Protein AF-A0A497BXF5-F1 (afdb_monomer)

Sequence (84 aa):
MDKIKLEIIGMSYSQSQSGAYALILGEHGGVRRLPIIIGGFEAQAIAVELEKMKPSRPLTHDLFKNFAEHYNVFIKEVIIDKFL

Secondary structure (DSSP, 8-state):
-PPPPEEEEEEEE-SSSTTEEEEEEEETTSS-EEEEEEEHHHHHHHHHHHTT---SS--HHHHHHHHHHHTT------------

pLDDT: mean 91.95, std 7.0, range [61.22, 98.12]

Structure (mmCIF, N/CA/C/O backbone):
data_AF-A0A497BXF5-F1
#
_entry.id   AF-A0A497BXF5-F1
#
loop_
_atom_site.group_PDB
_atom_site.id
_atom_site.type_symbol
_atom_site.label_atom_id
_atom_site.label_alt_id
_atom_site.label_comp_id
_atom_site.label_asym_id
_atom_site.label_entity_id
_atom_site.label_seq_id
_atom_site.pdbx_PDB_ins_code
_atom_site.Cartn_x
_atom_site.Cartn_y
_atom_site.Cartn_z
_atom_site.occupancy
_atom_site.B_iso_or_equiv
_atom_site.auth_seq_id
_atom_site.auth_comp_id
_atom_site.auth_asym_id
_atom_site.auth_atom_id
_atom_site.pdbx_PDB_model_num
ATOM 1 N N . MET A 1 1 ? -19.118 -9.976 7.952 1.00 67.56 1 MET A N 1
ATOM 2 C CA . MET A 1 1 ? -18.471 -8.766 8.497 1.00 67.56 1 MET A CA 1
ATOM 3 C C . MET A 1 1 ? -18.544 -7.707 7.427 1.00 67.56 1 MET A C 1
ATOM 5 O O . MET A 1 1 ? -18.088 -7.974 6.319 1.00 67.56 1 MET A O 1
ATOM 9 N N . ASP A 1 2 ? -19.138 -6.564 7.742 1.00 86.12 2 ASP A N 1
ATOM 10 C CA . ASP A 1 2 ? -19.211 -5.446 6.806 1.00 86.12 2 ASP A CA 1
ATOM 11 C C . ASP A 1 2 ? -17.851 -4.752 6.744 1.00 86.12 2 ASP A C 1
ATOM 13 O O . ASP A 1 2 ? -17.281 -4.378 7.771 1.00 86.12 2 ASP A O 1
ATOM 17 N N . LYS A 1 3 ? -17.297 -4.647 5.534 1.00 92.62 3 LYS A N 1
ATOM 18 C CA . LYS A 1 3 ? -16.015 -3.982 5.286 1.00 92.62 3 LYS A CA 1
ATOM 19 C C . LYS A 1 3 ? -16.274 -2.506 5.015 1.00 92.62 3 LYS A C 1
ATOM 21 O O . LYS A 1 3 ? -17.205 -2.163 4.291 1.00 92.62 3 LYS A O 1
ATOM 26 N N . ILE A 1 4 ? -15.420 -1.646 5.558 1.00 93.94 4 ILE A N 1
ATOM 27 C CA . ILE A 1 4 ? -15.459 -0.207 5.294 1.00 93.94 4 ILE A CA 1
ATOM 28 C C . ILE A 1 4 ? -14.472 0.085 4.167 1.00 93.94 4 ILE A C 1
ATOM 30 O O . ILE A 1 4 ? -13.285 -0.220 4.291 1.00 93.94 4 ILE A O 1
ATOM 34 N N . LYS A 1 5 ? -14.953 0.664 3.061 1.00 96.06 5 LYS A N 1
ATOM 35 C CA . LYS A 1 5 ? -14.079 1.076 1.959 1.00 96.06 5 LYS A CA 1
ATOM 36 C C . LYS A 1 5 ? -13.260 2.291 2.391 1.00 96.06 5 LYS A C 1
ATOM 38 O O . LYS A 1 5 ? -13.821 3.286 2.850 1.00 96.06 5 LYS A O 1
ATOM 43 N N . LEU A 1 6 ? -11.947 2.202 2.206 1.00 96.69 6 LEU A N 1
ATOM 44 C CA . LEU A 1 6 ? -11.007 3.279 2.487 1.00 96.69 6 LEU A CA 1
ATOM 45 C C . LEU A 1 6 ? -10.385 3.808 1.193 1.00 96.69 6 LEU A C 1
ATOM 47 O O . LEU A 1 6 ? -10.150 3.049 0.253 1.00 96.69 6 LEU A O 1
ATOM 51 N N . GLU A 1 7 ? -10.100 5.104 1.163 1.00 95.44 7 GLU A N 1
ATOM 52 C CA . GLU A 1 7 ? -9.428 5.793 0.059 1.00 95.44 7 GLU A CA 1
ATOM 53 C C . GLU A 1 7 ? -8.263 6.624 0.600 1.00 95.44 7 GLU A C 1
ATOM 55 O O . GLU A 1 7 ? -8.306 7.116 1.729 1.00 95.44 7 GLU A O 1
ATOM 60 N N . ILE A 1 8 ? -7.199 6.775 -0.187 1.00 95.12 8 ILE A N 1
ATOM 61 C CA . ILE A 1 8 ? -6.063 7.607 0.214 1.00 95.12 8 ILE A CA 1
ATOM 62 C C . ILE A 1 8 ? -6.495 9.074 0.138 1.00 95.12 8 ILE A C 1
ATOM 64 O O . ILE A 1 8 ? -6.799 9.574 -0.941 1.00 95.12 8 ILE A O 1
ATOM 68 N N . ILE A 1 9 ? -6.502 9.763 1.282 1.00 94.81 9 ILE A N 1
ATOM 69 C CA . ILE A 1 9 ? -6.741 11.213 1.342 1.00 94.81 9 ILE A CA 1
ATOM 70 C C . ILE A 1 9 ? -5.444 11.968 1.041 1.00 94.81 9 ILE A C 1
ATOM 72 O O . ILE A 1 9 ? -5.462 13.011 0.394 1.00 94.81 9 ILE A O 1
ATOM 76 N N . GLY A 1 10 ? -4.317 11.463 1.538 1.00 92.94 10 GLY A N 1
ATOM 77 C CA . GLY A 1 10 ? -3.018 12.095 1.359 1.00 92.94 10 GLY A CA 1
ATOM 78 C C . GLY A 1 10 ? -1.966 11.534 2.303 1.00 92.94 10 GLY A C 1
ATOM 79 O O . GLY A 1 10 ? -2.203 10.562 3.023 1.00 92.94 10 GLY A O 1
ATOM 80 N N . MET A 1 11 ? -0.798 12.168 2.304 1.00 93.19 11 MET A N 1
ATOM 81 C CA . MET A 1 11 ? 0.347 11.763 3.109 1.00 93.19 11 MET A CA 1
ATOM 82 C C . MET A 1 11 ? 1.110 12.990 3.616 1.00 93.19 11 MET A C 1
ATOM 84 O O . MET A 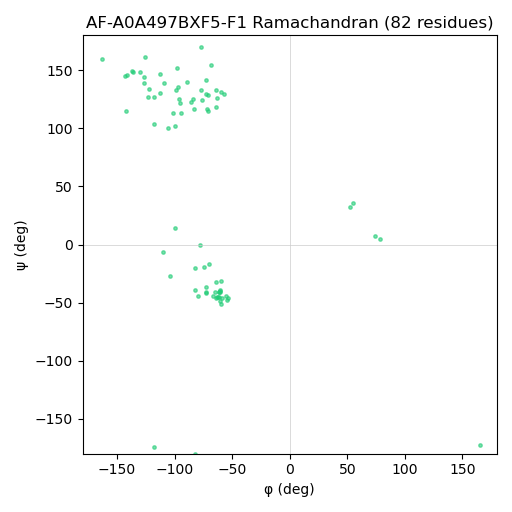1 11 ? 1.215 13.993 2.912 1.00 93.19 11 MET A O 1
ATOM 88 N N . SER A 1 12 ? 1.659 12.911 4.827 1.00 91.00 12 SER A N 1
ATOM 89 C CA . SER A 1 12 ? 2.470 13.977 5.431 1.00 91.00 12 SER A CA 1
ATOM 90 C C . SER A 1 12 ? 3.708 13.422 6.126 1.00 91.00 12 SER A C 1
ATOM 92 O O . SER A 1 12 ? 3.667 12.324 6.678 1.00 91.00 12 SER A O 1
ATOM 94 N N . TYR A 1 13 ? 4.796 14.192 6.153 1.00 87.94 13 TYR A N 1
ATOM 95 C CA . TYR A 1 13 ? 6.002 13.822 6.896 1.00 87.94 13 TYR A CA 1
ATOM 96 C C . TYR A 1 13 ? 5.718 13.752 8.403 1.00 87.94 13 TYR A C 1
ATOM 98 O O . TYR A 1 13 ? 5.100 14.660 8.965 1.00 87.94 13 TYR A O 1
ATOM 106 N N . SER A 1 14 ? 6.169 12.686 9.063 1.00 81.56 14 SER A N 1
ATOM 107 C CA . SER A 1 14 ? 6.021 12.531 10.508 1.00 81.56 14 SER A CA 1
ATOM 108 C C . SER A 1 14 ? 7.142 13.271 11.230 1.00 81.56 14 SER A C 1
ATOM 110 O O . SER A 1 14 ? 8.314 12.927 11.111 1.00 81.56 14 SER A O 1
ATOM 112 N N . GLN A 1 15 ? 6.794 14.290 12.015 1.00 72.56 15 GLN A N 1
ATOM 113 C CA . GLN A 1 15 ? 7.783 15.036 12.802 1.00 72.56 15 GLN A CA 1
ATOM 114 C C . GLN A 1 15 ? 8.282 14.254 14.029 1.00 72.56 15 GLN A C 1
ATOM 116 O O . GLN A 1 15 ? 9.341 14.569 14.562 1.00 72.56 15 GLN A O 1
ATOM 121 N N . SER A 1 16 ? 7.537 13.239 14.482 1.00 72.56 16 SER A N 1
ATOM 122 C CA . SER A 1 16 ? 7.865 12.463 15.685 1.00 72.56 16 SER A CA 1
ATOM 123 C C . SER A 1 16 ? 8.894 11.357 15.446 1.00 72.56 16 SER A C 1
ATOM 125 O O . SER A 1 16 ? 9.528 10.907 16.397 1.00 72.56 16 SER A O 1
ATOM 127 N N . GLN A 1 17 ? 9.081 10.920 14.198 1.00 74.50 17 GLN A N 1
ATOM 128 C CA . GLN A 1 17 ? 10.001 9.843 13.847 1.00 74.50 17 GLN A CA 1
ATOM 129 C C . GLN A 1 17 ? 10.692 10.163 12.521 1.00 74.50 17 GLN A C 1
ATOM 131 O O . GLN A 1 17 ? 10.054 10.243 11.473 1.00 74.50 17 GLN A O 1
ATOM 136 N N . SER A 1 18 ? 12.012 10.354 12.577 1.00 78.06 18 SER A N 1
ATOM 137 C CA . SER A 1 18 ? 12.819 10.689 11.400 1.00 78.06 18 SER A CA 1
ATOM 138 C C . SER A 1 18 ? 12.658 9.633 10.304 1.00 78.06 18 SER A C 1
ATOM 140 O O . SER A 1 18 ? 12.796 8.439 10.567 1.00 78.06 18 SER A O 1
ATOM 142 N N . GLY A 1 19 ? 12.362 10.074 9.080 1.00 81.38 19 GLY A N 1
ATOM 143 C CA . GLY A 1 19 ? 12.177 9.201 7.921 1.00 81.38 19 GLY A CA 1
ATOM 144 C C . GLY A 1 19 ? 10.825 8.484 7.850 1.00 81.38 19 GLY A C 1
ATOM 145 O O . GLY A 1 19 ? 10.633 7.682 6.936 1.00 81.38 19 GLY A O 1
ATOM 146 N N . ALA A 1 20 ? 9.895 8.763 8.769 1.00 91.94 20 ALA A N 1
ATOM 147 C CA . ALA A 1 20 ? 8.546 8.210 8.739 1.00 91.94 20 ALA A CA 1
ATOM 148 C C . ALA A 1 20 ? 7.538 9.190 8.119 1.00 91.94 20 ALA A C 1
ATOM 150 O O . ALA A 1 20 ? 7.670 10.411 8.212 1.00 91.94 20 ALA A O 1
ATOM 151 N N . TYR A 1 21 ? 6.488 8.643 7.517 1.00 94.56 21 TYR A N 1
ATOM 152 C CA . TYR A 1 21 ? 5.379 9.379 6.921 1.00 94.56 21 TYR A CA 1
ATOM 153 C C . TYR A 1 21 ? 4.059 8.870 7.490 1.00 94.56 21 TYR A C 1
ATOM 155 O O . TYR A 1 21 ? 3.897 7.678 7.733 1.00 94.56 21 TYR A O 1
ATOM 163 N N . ALA A 1 22 ? 3.101 9.769 7.684 1.00 94.50 22 ALA A N 1
ATOM 164 C CA . ALA A 1 22 ? 1.726 9.417 7.999 1.00 94.50 22 ALA A CA 1
ATOM 165 C C . ALA A 1 22 ? 0.909 9.366 6.703 1.00 94.50 22 ALA A C 1
ATOM 167 O O . ALA A 1 22 ? 0.694 10.398 6.066 1.00 94.50 22 ALA A O 1
ATOM 168 N N . LEU A 1 23 ? 0.452 8.174 6.321 1.00 95.25 23 LEU A N 1
ATOM 169 C CA . LEU A 1 23 ? -0.530 7.954 5.264 1.00 95.25 23 LEU A CA 1
ATOM 170 C C . LEU A 1 23 ? -1.931 8.074 5.864 1.00 95.25 23 LEU 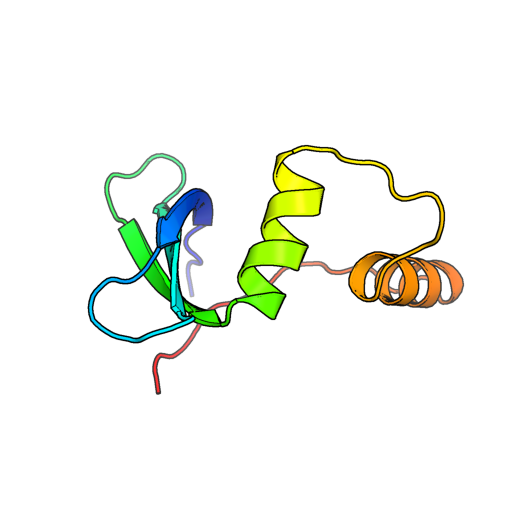A C 1
ATOM 172 O O . LEU A 1 23 ? -2.269 7.360 6.807 1.00 95.25 23 LEU A O 1
ATOM 176 N N . ILE A 1 24 ? -2.753 8.972 5.330 1.00 95.69 24 ILE A N 1
ATOM 177 C CA . ILE A 1 24 ? -4.107 9.211 5.827 1.00 95.69 24 ILE A CA 1
ATOM 178 C C . ILE A 1 24 ? -5.107 8.518 4.908 1.00 95.69 24 ILE A C 1
ATOM 180 O O . ILE A 1 24 ? -5.300 8.924 3.760 1.00 95.69 24 ILE A O 1
ATOM 184 N N . LEU A 1 25 ? -5.775 7.496 5.438 1.00 96.56 25 LEU A N 1
ATOM 185 C CA . LEU A 1 25 ? -6.876 6.808 4.775 1.00 96.56 25 LEU A CA 1
ATOM 186 C C . LEU A 1 25 ? -8.214 7.371 5.262 1.00 96.56 25 LEU A C 1
ATOM 188 O O . LEU A 1 25 ? -8.412 7.584 6.457 1.00 96.56 25 LEU A O 1
ATOM 192 N N . GLY A 1 26 ? -9.131 7.623 4.340 1.00 97.00 26 GLY A N 1
ATOM 193 C CA . GLY A 1 26 ? -10.469 8.140 4.594 1.00 97.00 26 GLY A CA 1
ATOM 194 C C . GLY A 1 26 ? -11.528 7.089 4.357 1.00 97.00 26 GLY A C 1
ATOM 195 O O . GLY A 1 26 ? -11.462 6.374 3.363 1.00 97.00 26 GLY A O 1
ATOM 196 N N . GLU A 1 27 ? -12.525 7.028 5.230 1.00 96.94 27 GLU A N 1
ATOM 197 C CA . GLU A 1 27 ? -13.748 6.286 4.940 1.00 96.94 27 GLU A CA 1
ATOM 198 C C . GLU A 1 27 ? -14.474 6.896 3.739 1.00 96.94 27 GLU A C 1
ATOM 200 O O . GLU A 1 27 ? -14.802 8.085 3.731 1.00 96.94 27 GLU A O 1
ATOM 205 N N . HIS A 1 28 ? -14.764 6.070 2.736 1.00 95.19 28 HIS A N 1
ATOM 206 C CA . HIS A 1 28 ? -15.518 6.506 1.571 1.00 95.19 28 HIS A CA 1
ATOM 207 C C . HIS A 1 28 ? -16.940 6.924 1.981 1.00 95.19 28 HIS A C 1
ATOM 209 O O . HIS A 1 28 ? -17.705 6.113 2.500 1.00 95.19 28 HIS A O 1
ATOM 215 N N . GLY A 1 29 ? -17.290 8.194 1.754 1.00 93.62 29 GLY A N 1
ATOM 216 C CA . GLY A 1 29 ? -18.593 8.759 2.131 1.00 93.62 29 GLY A CA 1
ATOM 217 C C . GLY A 1 29 ? -18.776 9.030 3.632 1.00 93.62 29 GLY A C 1
ATOM 218 O O . GLY A 1 29 ? -19.878 9.386 4.046 1.00 93.62 29 GLY A O 1
ATOM 219 N N . GLY A 1 30 ? -17.725 8.879 4.444 1.00 95.06 30 GLY A N 1
ATOM 220 C CA . GLY A 1 30 ? -17.747 9.117 5.888 1.00 95.06 30 GLY A CA 1
ATOM 221 C C . GLY A 1 30 ? -16.800 10.234 6.332 1.00 95.06 30 GLY A C 1
ATOM 222 O O . GLY A 1 30 ? -16.168 10.915 5.529 1.00 95.06 30 GLY A O 1
ATOM 223 N N . VAL A 1 31 ? -16.696 10.419 7.652 1.00 95.38 31 VAL A N 1
ATOM 224 C CA . VAL A 1 31 ? -15.801 11.418 8.276 1.00 95.38 31 VAL A CA 1
ATOM 225 C C . VAL A 1 31 ? -14.618 10.790 9.014 1.00 95.38 31 VAL A C 1
ATOM 227 O O . VAL A 1 31 ? -13.732 11.506 9.485 1.00 95.38 31 VAL A O 1
ATOM 230 N N . ARG A 1 32 ? -14.587 9.456 9.135 1.00 95.75 32 ARG A N 1
ATOM 231 C CA . ARG A 1 32 ? -13.514 8.749 9.838 1.00 95.75 32 ARG A CA 1
ATOM 232 C C . ARG A 1 32 ? -12.231 8.767 9.017 1.00 95.75 32 ARG A C 1
ATOM 234 O O . ARG A 1 32 ? -12.248 8.615 7.795 1.00 95.75 32 ARG A O 1
ATOM 241 N N . ARG A 1 33 ? -11.111 8.929 9.718 1.00 95.62 33 ARG A N 1
ATOM 242 C CA . ARG A 1 33 ? -9.764 8.881 9.150 1.00 95.62 33 ARG A CA 1
ATOM 243 C C . ARG A 1 33 ? -8.920 7.881 9.919 1.00 9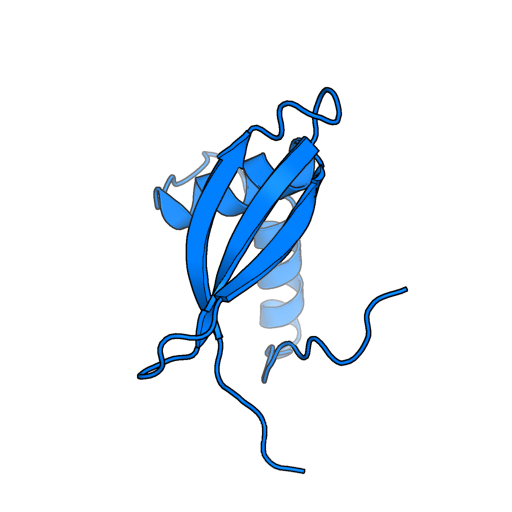5.62 33 ARG A C 1
ATOM 245 O O . ARG A 1 33 ? -8.985 7.840 11.145 1.00 95.62 33 ARG A O 1
ATOM 252 N N . LEU A 1 34 ? -8.121 7.117 9.191 1.00 94.69 34 LEU A N 1
ATOM 253 C CA . LEU A 1 34 ? -7.188 6.139 9.718 1.00 94.69 34 LEU A CA 1
ATOM 254 C C . LEU A 1 34 ? -5.763 6.540 9.314 1.00 94.69 34 LEU A C 1
ATOM 256 O O . LEU A 1 34 ? -5.402 6.377 8.146 1.00 94.69 34 LEU A O 1
ATOM 260 N N . PRO A 1 35 ? -4.961 7.103 10.234 1.00 93.50 35 PRO A N 1
ATOM 261 C CA . PRO A 1 35 ? -3.550 7.347 9.978 1.00 93.50 35 PRO A CA 1
ATOM 262 C C . PRO A 1 35 ? -2.750 6.041 10.105 1.00 93.50 35 PRO A C 1
ATOM 264 O O . 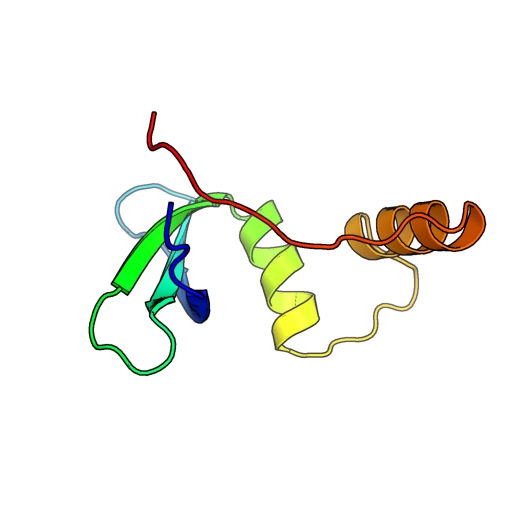PRO A 1 35 ? -2.895 5.316 11.088 1.00 93.50 35 PRO A O 1
ATOM 267 N N . ILE A 1 36 ? -1.878 5.762 9.137 1.00 93.38 36 ILE A N 1
ATOM 268 C CA . ILE A 1 36 ? -0.915 4.653 9.171 1.00 93.38 36 ILE A CA 1
ATOM 269 C C . ILE A 1 36 ? 0.484 5.229 8.999 1.00 93.38 36 ILE A C 1
ATOM 271 O O . ILE A 1 36 ? 0.740 5.976 8.056 1.00 93.38 36 ILE A O 1
ATOM 275 N N . ILE A 1 37 ? 1.386 4.890 9.917 1.00 93.00 37 ILE A N 1
ATOM 276 C CA . ILE A 1 37 ? 2.784 5.305 9.822 1.00 93.00 37 ILE A CA 1
ATOM 277 C C . ILE A 1 37 ? 3.529 4.321 8.922 1.00 93.00 37 ILE A C 1
ATOM 279 O O . ILE A 1 37 ? 3.508 3.116 9.161 1.00 93.00 37 ILE A O 1
ATOM 283 N N . ILE A 1 38 ? 4.180 4.847 7.890 1.00 94.31 38 ILE A N 1
ATOM 284 C CA . ILE A 1 38 ? 4.977 4.097 6.917 1.00 94.31 38 ILE A CA 1
ATOM 285 C C . ILE A 1 38 ? 6.389 4.685 6.825 1.00 94.31 38 ILE A C 1
ATOM 287 O O 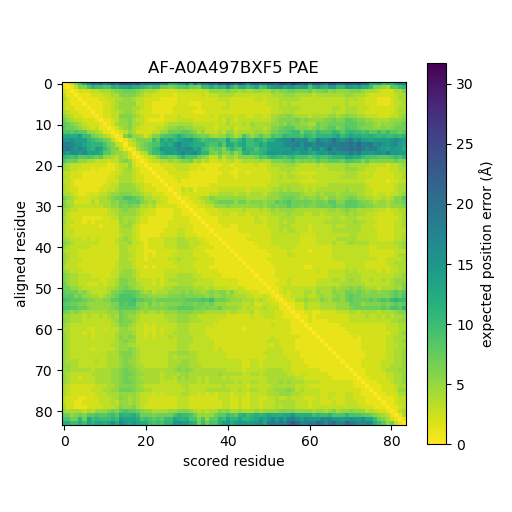. ILE A 1 38 ? 6.627 5.823 7.239 1.00 94.31 38 ILE A O 1
ATOM 291 N N . GLY A 1 39 ? 7.337 3.917 6.294 1.00 94.75 39 GLY A N 1
ATOM 292 C CA . GLY A 1 39 ? 8.687 4.403 6.035 1.00 94.75 39 GLY A CA 1
ATOM 293 C C . GLY A 1 39 ? 8.766 5.283 4.785 1.00 94.75 39 GLY A C 1
ATOM 294 O O . GLY A 1 39 ? 7.826 5.405 3.995 1.00 94.75 39 GLY A O 1
ATOM 295 N N . GLY A 1 40 ? 9.921 5.923 4.603 1.00 94.19 40 GLY A N 1
ATOM 296 C CA . GLY A 1 40 ? 10.170 6.803 3.462 1.00 94.19 40 GLY A CA 1
ATOM 297 C C . GLY A 1 40 ? 10.145 6.096 2.103 1.00 94.19 40 GLY A C 1
ATOM 298 O O . GLY A 1 40 ? 9.721 6.698 1.120 1.00 94.19 40 GLY A O 1
ATOM 299 N N . PHE A 1 41 ? 10.553 4.825 2.033 1.00 94.38 41 PHE A N 1
ATOM 300 C CA . PHE A 1 41 ? 10.548 4.070 0.776 1.00 94.38 41 PHE A CA 1
ATOM 301 C C . PHE A 1 41 ? 9.129 3.699 0.338 1.00 94.38 41 PHE A C 1
ATOM 303 O O . PHE A 1 41 ? 8.793 3.834 -0.839 1.00 94.38 41 PHE A O 1
ATOM 310 N N . GLU A 1 42 ? 8.274 3.290 1.277 1.00 95.06 42 GLU A N 1
ATOM 311 C CA . GLU A 1 42 ? 6.858 3.031 1.020 1.00 95.06 42 GLU A CA 1
ATOM 312 C C . GLU A 1 42 ? 6.145 4.322 0.614 1.00 95.06 42 GLU A C 1
ATOM 314 O O . GLU A 1 42 ? 5.434 4.349 -0.390 1.00 95.06 42 GLU A O 1
ATOM 319 N N . ALA A 1 43 ? 6.399 5.408 1.351 1.00 94.50 43 ALA A N 1
ATOM 320 C CA . ALA A 1 43 ? 5.873 6.733 1.049 1.00 94.50 43 ALA A CA 1
ATOM 321 C C . ALA A 1 43 ? 6.221 7.171 -0.377 1.00 94.50 43 ALA A C 1
ATOM 323 O O . ALA A 1 43 ? 5.347 7.596 -1.132 1.00 94.50 43 ALA A O 1
ATOM 324 N N . GLN A 1 44 ? 7.485 7.017 -0.775 1.00 93.19 44 GLN A N 1
ATOM 325 C CA . GLN A 1 44 ? 7.936 7.354 -2.120 1.00 93.19 44 GLN A CA 1
ATOM 326 C C . GLN A 1 44 ? 7.244 6.501 -3.189 1.00 93.19 44 GLN A C 1
ATOM 328 O O . GLN A 1 44 ? 6.796 7.044 -4.197 1.00 93.19 44 GLN A O 1
ATOM 333 N N . ALA A 1 45 ? 7.133 5.186 -2.982 1.00 94.31 45 ALA A N 1
ATOM 334 C CA . ALA A 1 45 ? 6.477 4.296 -3.937 1.00 94.31 45 ALA A CA 1
ATOM 335 C C . ALA A 1 45 ? 4.996 4.657 -4.140 1.00 94.31 45 ALA A C 1
ATOM 337 O O . ALA A 1 45 ? 4.520 4.669 -5.273 1.00 94.31 45 ALA A O 1
ATOM 338 N N . ILE A 1 46 ? 4.288 5.007 -3.062 1.00 94.81 46 ILE A N 1
ATOM 339 C CA . ILE A 1 46 ? 2.895 5.469 -3.124 1.00 94.81 46 ILE A CA 1
ATOM 340 C C . ILE A 1 46 ? 2.805 6.823 -3.839 1.00 94.81 46 ILE A C 1
ATOM 342 O O . ILE A 1 46 ? 1.939 7.011 -4.691 1.00 94.81 46 ILE A O 1
ATOM 346 N N . ALA A 1 47 ? 3.705 7.760 -3.526 1.00 92.38 47 ALA A N 1
ATOM 347 C CA . ALA A 1 47 ? 3.709 9.091 -4.127 1.00 92.38 47 ALA A CA 1
ATOM 348 C C . ALA A 1 47 ? 3.898 9.048 -5.652 1.00 92.38 47 ALA A C 1
ATOM 350 O O . ALA A 1 47 ? 3.209 9.771 -6.362 1.00 92.38 47 ALA A O 1
ATOM 351 N N . VAL A 1 48 ? 4.776 8.176 -6.164 1.00 93.00 48 VAL A N 1
ATOM 352 C CA . VAL A 1 48 ? 4.993 8.004 -7.615 1.00 93.00 48 VAL A CA 1
ATOM 353 C C . VAL A 1 48 ? 3.685 7.684 -8.347 1.00 93.00 48 VAL A C 1
ATOM 355 O O . VAL A 1 48 ? 3.404 8.293 -9.381 1.00 93.00 48 VAL A O 1
ATOM 358 N N . GLU A 1 49 ? 2.872 6.779 -7.795 1.00 91.19 49 GLU A N 1
ATOM 359 C CA . GLU A 1 49 ? 1.585 6.397 -8.386 1.00 91.19 49 GLU A CA 1
ATOM 360 C C . GLU A 1 49 ? 0.527 7.500 -8.228 1.00 91.19 49 GLU A C 1
ATOM 362 O O . GLU A 1 49 ? -0.188 7.808 -9.182 1.00 91.19 49 GLU A O 1
ATOM 367 N N . LEU A 1 50 ? 0.447 8.151 -7.058 1.00 91.12 50 LEU A N 1
ATOM 368 C CA . LEU A 1 50 ? -0.495 9.258 -6.825 1.00 91.12 50 LEU A CA 1
ATOM 369 C C . LEU A 1 50 ? -0.247 10.442 -7.771 1.00 91.12 50 LEU A C 1
ATOM 371 O O . LEU A 1 50 ? -1.198 11.016 -8.302 1.00 91.12 50 LEU A O 1
ATOM 375 N N . GLU A 1 51 ? 1.020 10.756 -8.037 1.00 91.00 51 GLU A N 1
ATOM 376 C CA . GLU A 1 51 ? 1.443 11.787 -8.992 1.00 91.00 51 GLU A CA 1
ATOM 377 C C . GLU A 1 51 ? 1.353 11.321 -10.458 1.00 91.00 51 GLU A C 1
ATOM 379 O O . GLU A 1 51 ? 1.664 12.079 -11.379 1.00 91.00 51 GLU A O 1
ATOM 384 N N . LYS A 1 52 ? 0.929 10.071 -10.708 1.00 89.75 52 LYS A N 1
ATOM 385 C CA . LYS A 1 52 ? 0.846 9.441 -12.039 1.00 89.75 52 LYS A CA 1
ATOM 386 C C . LYS A 1 52 ? 2.157 9.535 -12.824 1.00 89.75 52 LYS A C 1
ATOM 388 O O . LYS A 1 52 ? 2.157 9.645 -14.057 1.00 89.75 52 LYS A O 1
ATOM 393 N N . MET A 1 53 ? 3.283 9.508 -12.115 1.00 90.31 53 MET A N 1
ATOM 394 C CA . MET A 1 53 ? 4.603 9.583 -12.719 1.00 90.31 53 MET A CA 1
ATOM 395 C C . MET A 1 53 ? 4.908 8.259 -13.421 1.00 90.31 53 MET A C 1
ATOM 397 O O . MET A 1 53 ? 4.790 7.191 -12.832 1.00 90.31 53 MET A O 1
ATOM 401 N N . LYS A 1 54 ? 5.330 8.323 -14.687 1.00 88.81 54 LYS A N 1
ATOM 402 C CA . LYS A 1 54 ? 5.707 7.137 -15.467 1.00 88.81 54 LYS A CA 1
ATOM 403 C C . LYS A 1 54 ? 7.228 6.984 -15.493 1.00 88.81 54 LYS A C 1
ATOM 405 O O . LYS A 1 54 ? 7.883 7.711 -16.243 1.00 88.81 54 LYS A O 1
ATOM 410 N N . PRO A 1 55 ? 7.807 6.083 -14.685 1.00 87.19 55 PRO A N 1
ATOM 411 C CA . PRO A 1 55 ? 9.245 5.865 -14.677 1.00 87.19 55 PRO A CA 1
ATOM 412 C C . PRO A 1 55 ? 9.707 5.220 -15.992 1.00 87.19 55 PRO A C 1
ATOM 414 O O . PRO A 1 55 ? 8.956 4.516 -16.666 1.00 87.19 55 PRO A O 1
ATOM 417 N N . SER A 1 56 ? 10.972 5.436 -16.362 1.00 93.31 56 SER A N 1
ATOM 418 C CA . SER A 1 56 ? 11.562 4.867 -17.588 1.00 93.31 56 SER A CA 1
ATOM 419 C C . SER A 1 56 ? 11.774 3.351 -17.526 1.00 93.31 56 SER A C 1
ATOM 421 O O . SER A 1 56 ? 11.977 2.707 -18.554 1.00 93.31 56 SER A O 1
ATOM 423 N N . ARG A 1 57 ? 11.748 2.777 -16.321 1.00 95.12 57 ARG A N 1
ATOM 424 C CA . ARG A 1 57 ? 11.830 1.342 -16.049 1.00 95.12 57 ARG A CA 1
ATOM 425 C C . ARG A 1 57 ? 10.798 0.984 -14.980 1.00 95.12 57 ARG A C 1
ATOM 427 O O . ARG A 1 57 ? 10.555 1.820 -14.110 1.00 95.12 57 ARG A O 1
ATOM 434 N N . PRO A 1 58 ? 10.230 -0.233 -15.010 1.00 94.19 58 PRO A N 1
ATOM 435 C CA . PRO A 1 58 ? 9.287 -0.670 -13.987 1.00 94.19 58 PRO A CA 1
ATOM 436 C C . PRO A 1 58 ? 9.947 -0.645 -12.604 1.00 94.19 58 PRO A C 1
ATOM 438 O O . PRO A 1 58 ? 11.056 -1.162 -12.432 1.00 94.19 58 PRO A O 1
ATOM 441 N N . LEU A 1 59 ? 9.269 -0.039 -11.629 1.00 95.44 59 LEU A N 1
ATOM 442 C CA . LEU A 1 59 ? 9.659 -0.085 -10.223 1.00 95.44 59 LEU A CA 1
ATOM 443 C C . LEU A 1 59 ? 9.167 -1.388 -9.581 1.00 95.44 59 LEU A C 1
ATOM 445 O O . LEU A 1 59 ? 8.539 -2.225 -10.227 1.00 95.44 59 LEU A O 1
ATOM 449 N N . THR A 1 60 ? 9.446 -1.576 -8.290 1.00 95.88 60 THR A N 1
ATOM 450 C CA . THR A 1 60 ? 9.123 -2.812 -7.560 1.00 95.88 60 THR A CA 1
ATOM 451 C C . THR A 1 60 ? 7.647 -3.207 -7.676 1.00 95.88 60 THR A C 1
ATOM 453 O O . THR A 1 60 ? 7.344 -4.363 -7.965 1.00 95.88 60 THR A O 1
ATOM 456 N N . HIS 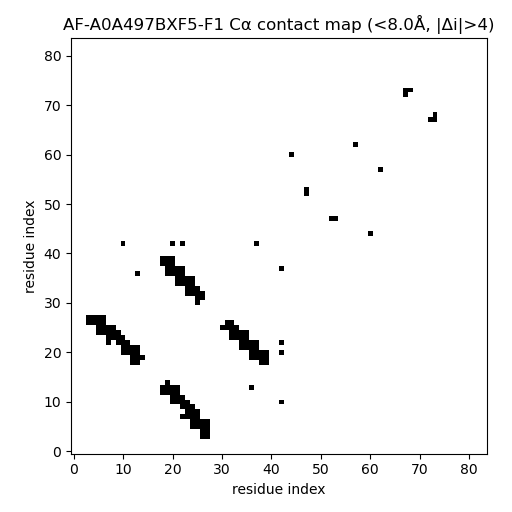A 1 61 ? 6.730 -2.252 -7.496 1.00 95.50 61 HIS A N 1
ATOM 457 C CA . HIS A 1 61 ? 5.290 -2.514 -7.570 1.00 95.50 61 HIS A CA 1
ATOM 458 C C . HIS A 1 61 ? 4.818 -2.762 -9.010 1.00 95.50 61 HIS A C 1
ATOM 460 O O . HIS A 1 61 ? 4.005 -3.660 -9.225 1.00 95.50 61 HIS A O 1
ATOM 466 N N . ASP A 1 62 ? 5.379 -2.058 -10.000 1.00 94.50 62 ASP A N 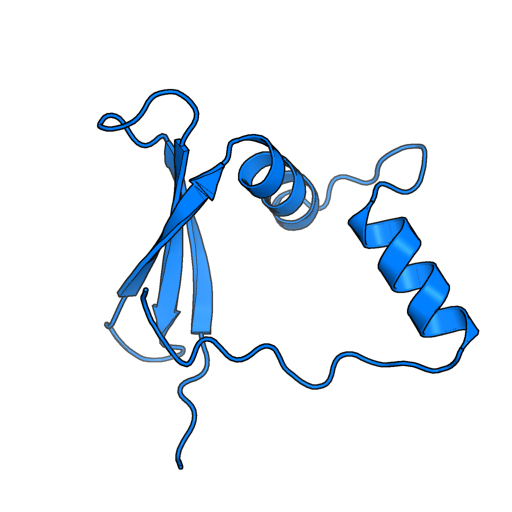1
ATOM 467 C CA . ASP A 1 62 ? 5.098 -2.311 -11.421 1.00 94.50 62 ASP A CA 1
ATOM 468 C C . ASP A 1 62 ? 5.550 -3.710 -11.835 1.00 94.50 62 ASP A C 1
ATOM 470 O O . ASP A 1 62 ? 4.822 -4.441 -12.500 1.00 94.50 62 ASP A O 1
ATOM 474 N N . LEU A 1 63 ? 6.756 -4.106 -11.419 1.00 96.06 63 LEU A N 1
ATOM 475 C CA . LEU A 1 63 ? 7.308 -5.424 -11.701 1.00 96.06 63 LEU A CA 1
ATOM 476 C C . LEU A 1 63 ? 6.431 -6.521 -11.094 1.00 96.06 63 LEU A C 1
ATOM 478 O O . LEU A 1 63 ? 6.126 -7.500 -11.773 1.00 96.06 63 LEU A O 1
ATOM 482 N N . PHE A 1 64 ? 5.997 -6.347 -9.843 1.00 96.12 64 PHE A N 1
ATOM 483 C CA . PHE A 1 64 ? 5.113 -7.300 -9.178 1.00 96.12 64 PHE A CA 1
ATOM 484 C C . PHE A 1 64 ? 3.734 -7.376 -9.845 1.00 96.12 64 PHE A C 1
ATOM 486 O O . PHE A 1 64 ? 3.214 -8.473 -10.052 1.00 96.12 64 PHE A O 1
ATOM 493 N N . LYS A 1 65 ? 3.167 -6.233 -10.252 1.00 94.94 65 LYS A N 1
ATOM 494 C CA . LYS A 1 65 ? 1.918 -6.170 -11.023 1.00 94.94 65 LYS A CA 1
ATOM 495 C C . LYS A 1 65 ? 2.053 -6.893 -12.363 1.00 94.94 65 LYS A C 1
ATOM 497 O O . LYS A 1 65 ? 1.232 -7.751 -12.661 1.00 94.94 65 LYS A O 1
ATOM 502 N N . ASN A 1 66 ? 3.114 -6.618 -13.121 1.00 95.69 66 ASN A N 1
ATOM 503 C CA . ASN A 1 66 ? 3.378 -7.265 -14.408 1.00 95.69 66 ASN A CA 1
ATOM 504 C C . ASN A 1 66 ? 3.558 -8.782 -14.255 1.00 95.69 66 ASN A C 1
ATOM 506 O O . ASN A 1 66 ? 3.056 -9.552 -15.070 1.00 95.69 66 ASN A O 1
ATOM 510 N N . PHE A 1 67 ? 4.254 -9.220 -13.201 1.00 97.69 67 PHE A N 1
ATOM 511 C CA . PHE A 1 67 ? 4.369 -10.634 -12.859 1.00 97.69 67 PHE A CA 1
ATOM 512 C C . PHE A 1 67 ? 2.990 -11.249 -12.585 1.00 97.69 67 PHE A C 1
ATOM 514 O O . PHE A 1 67 ? 2.648 -12.257 -13.194 1.00 97.69 67 PHE A O 1
ATOM 521 N N . ALA A 1 68 ? 2.177 -10.637 -11.719 1.00 97.94 68 ALA A N 1
ATOM 522 C CA . ALA A 1 68 ? 0.842 -11.134 -11.393 1.00 97.94 68 ALA A CA 1
ATOM 523 C C . ALA A 1 68 ? -0.056 -11.224 -12.641 1.00 97.94 68 ALA A C 1
ATOM 525 O O . ALA A 1 68 ? -0.671 -12.261 -12.882 1.00 97.94 68 ALA A O 1
ATOM 526 N N . GLU A 1 69 ? -0.059 -10.185 -13.478 1.00 96.88 69 GLU A N 1
ATOM 527 C CA . GLU A 1 69 ? -0.813 -10.144 -14.735 1.00 96.88 69 GLU A CA 1
ATOM 528 C C . GLU A 1 69 ? -0.382 -11.248 -15.705 1.00 96.88 69 GLU A C 1
ATOM 530 O O . GLU A 1 69 ? -1.237 -11.896 -16.305 1.00 96.88 69 GLU A O 1
ATOM 535 N N . HIS A 1 70 ? 0.921 -11.533 -15.808 1.00 97.94 70 HIS A N 1
ATOM 536 C CA . HIS A 1 70 ? 1.434 -12.606 -16.665 1.00 97.94 70 HIS A CA 1
ATOM 537 C C . HIS A 1 70 ? 0.883 -13.990 -16.286 1.00 97.94 70 HIS A C 1
ATOM 539 O O . HIS A 1 70 ? 0.683 -14.839 -17.152 1.00 97.94 70 HIS A O 1
ATOM 545 N N . TYR A 1 71 ? 0.600 -14.205 -15.001 1.00 98.12 71 TYR A N 1
ATOM 546 C CA . TYR A 1 71 ? 0.017 -15.444 -14.482 1.00 98.12 71 TYR A CA 1
ATOM 547 C C . TYR A 1 71 ? -1.500 -15.351 -14.248 1.00 98.12 71 TYR A C 1
ATOM 549 O O . TYR A 1 71 ? -2.069 -16.227 -13.597 1.00 98.12 71 TYR A O 1
ATOM 557 N N . ASN A 1 72 ? -2.176 -14.324 -14.781 1.00 97.75 72 ASN A N 1
ATOM 558 C CA . ASN A 1 72 ? -3.611 -14.072 -14.590 1.00 97.75 72 ASN A CA 1
ATOM 559 C C . ASN A 1 72 ? -4.031 -13.989 -13.108 1.00 97.75 72 ASN A C 1
ATOM 561 O O . ASN A 1 72 ? -5.120 -14.421 -12.720 1.00 97.75 72 ASN A O 1
ATOM 565 N N . VAL A 1 73 ? -3.160 -13.433 -12.268 1.00 98.00 73 VAL A N 1
ATOM 566 C CA . VAL A 1 73 ? -3.421 -13.155 -10.857 1.00 98.00 73 VAL A CA 1
ATOM 567 C C . VAL A 1 73 ? -3.866 -11.704 -10.715 1.00 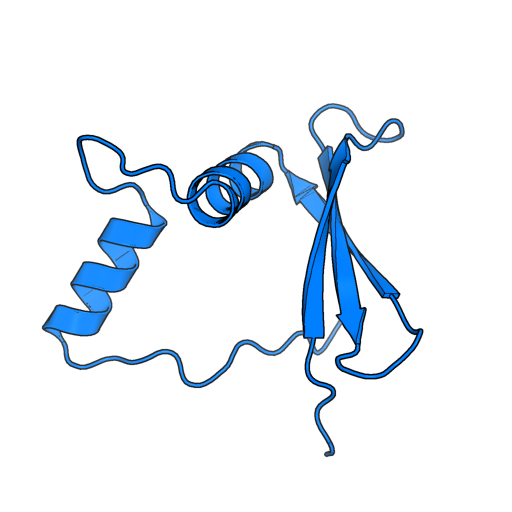98.00 73 VAL A C 1
ATOM 569 O O . VAL A 1 73 ? -3.160 -10.782 -11.113 1.00 98.00 73 VAL A O 1
ATOM 572 N N . PHE A 1 74 ? -5.029 -11.498 -10.096 1.00 94.81 74 PHE A N 1
ATOM 573 C CA . PHE A 1 74 ? -5.610 -10.172 -9.892 1.00 94.81 74 PHE A CA 1
ATOM 574 C C . PHE A 1 74 ? -5.854 -9.907 -8.405 1.00 94.81 74 PHE A C 1
ATOM 576 O O . PHE A 1 74 ? -6.425 -10.745 -7.700 1.00 94.81 74 PHE A O 1
ATOM 583 N N . ILE A 1 75 ? -5.454 -8.722 -7.934 1.00 94.81 75 ILE A N 1
ATOM 584 C CA . ILE A 1 75 ? -5.761 -8.256 -6.577 1.00 94.81 75 ILE A CA 1
ATOM 585 C C . ILE A 1 75 ? -7.255 -7.928 -6.519 1.00 94.81 75 ILE A C 1
ATOM 587 O O . ILE A 1 75 ? -7.721 -7.018 -7.200 1.00 94.81 75 ILE A O 1
ATOM 591 N N . LYS A 1 76 ? -8.009 -8.677 -5.708 1.00 94.75 76 LYS A N 1
ATOM 592 C CA . LYS A 1 76 ? -9.446 -8.431 -5.498 1.00 94.75 76 LYS A CA 1
ATOM 593 C C . LYS A 1 76 ? -9.694 -7.298 -4.509 1.00 94.75 76 LYS A C 1
ATOM 595 O O . LYS A 1 76 ? -10.555 -6.458 -4.735 1.00 94.75 76 LYS A O 1
ATOM 600 N N . GLU A 1 77 ? -8.954 -7.302 -3.407 1.00 94.69 77 GLU A N 1
ATOM 601 C CA . GLU A 1 77 ? -9.050 -6.313 -2.337 1.00 94.69 77 GLU A CA 1
ATOM 602 C C . GLU A 1 77 ? -7.803 -6.373 -1.445 1.00 94.69 77 GLU A C 1
ATOM 604 O O . GLU A 1 77 ? -7.107 -7.390 -1.408 1.00 94.69 77 GLU A O 1
ATOM 609 N N . VAL A 1 78 ? -7.548 -5.287 -0.714 1.00 94.81 78 VAL A N 1
ATOM 610 C CA . VAL A 1 78 ? -6.549 -5.207 0.359 1.00 94.81 78 VAL A CA 1
ATOM 611 C C . VAL A 1 78 ? -7.299 -4.892 1.649 1.00 94.81 78 VAL A C 1
ATOM 613 O O . VAL A 1 78 ? -8.086 -3.947 1.686 1.00 94.81 78 VAL A O 1
ATOM 616 N N . ILE A 1 79 ? -7.089 -5.702 2.688 1.00 95.19 79 ILE A N 1
ATOM 617 C CA . ILE A 1 79 ? -7.807 -5.595 3.963 1.00 95.19 79 ILE A CA 1
ATOM 618 C C . ILE A 1 79 ? -6.822 -5.173 5.049 1.00 95.19 79 ILE A C 1
ATOM 620 O O . ILE A 1 79 ? -5.771 -5.786 5.208 1.00 95.19 79 ILE A O 1
ATOM 624 N N . ILE A 1 80 ? -7.196 -4.144 5.805 1.00 93.88 80 ILE A N 1
ATOM 625 C CA . ILE A 1 80 ? -6.496 -3.700 7.011 1.00 93.88 80 ILE A CA 1
ATOM 626 C C . ILE A 1 80 ? -7.362 -4.149 8.190 1.00 93.88 80 ILE A C 1
ATOM 628 O O . ILE A 1 80 ? -8.395 -3.536 8.456 1.00 93.88 80 ILE A O 1
ATOM 632 N N . ASP A 1 81 ? -7.004 -5.262 8.836 1.00 91.25 81 ASP A N 1
ATOM 633 C CA . ASP A 1 81 ? -7.832 -5.903 9.870 1.00 91.25 81 ASP A CA 1
ATOM 634 C C . ASP A 1 81 ? -7.330 -5.674 11.302 1.00 91.25 81 ASP A C 1
ATOM 636 O O . ASP A 1 81 ? -8.135 -5.706 12.236 1.00 91.25 81 ASP A O 1
ATOM 640 N N . LYS A 1 82 ? -6.024 -5.447 11.499 1.00 84.62 82 LYS A N 1
ATOM 641 C CA . LYS A 1 82 ? -5.408 -5.320 12.830 1.00 84.62 82 LYS A CA 1
ATOM 642 C C . LYS A 1 82 ? -4.323 -4.248 12.877 1.00 84.62 82 LYS A C 1
ATOM 644 O O . LYS A 1 82 ? -3.566 -4.074 11.928 1.00 84.62 82 LYS A O 1
ATOM 649 N N . PHE A 1 83 ? -4.232 -3.590 14.031 1.00 76.75 83 PHE A N 1
ATOM 650 C CA . PHE A 1 83 ? -3.057 -2.833 14.459 1.00 76.75 83 PHE A CA 1
ATOM 651 C C . PHE A 1 83 ? -2.252 -3.714 15.415 1.00 76.75 83 PHE A C 1
ATOM 653 O O . PHE A 1 83 ? -2.844 -4.350 16.291 1.00 76.75 83 PHE A O 1
ATOM 660 N N . LEU A 1 84 ? -0.939 -3.787 15.200 1.00 61.22 84 LEU A N 1
ATOM 661 C CA . LEU A 1 84 ? 0.010 -4.429 16.113 1.00 61.22 84 LEU A C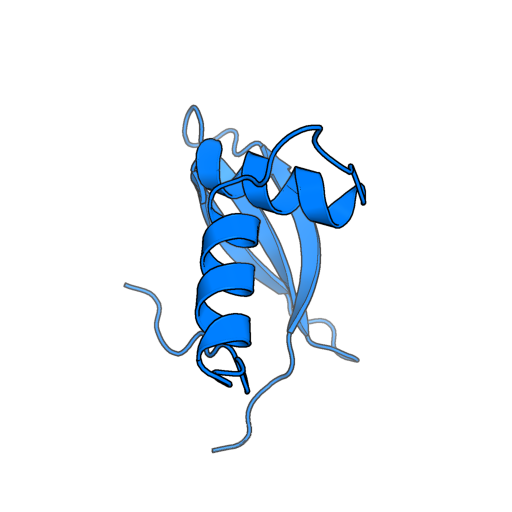A 1
ATOM 662 C C . LEU A 1 84 ? 0.560 -3.405 17.106 1.00 61.22 84 LEU A C 1
ATOM 664 O O . LEU A 1 84 ? 0.751 -2.241 16.687 1.00 61.22 84 LEU A O 1
#

Radius of gyration: 14.89 Å; Cα contacts (8 Å, |Δi|>4): 82; chains: 1; bounding box: 32×30×34 Å

Mean predicted aligned error: 4.31 Å

Solvent-accessible surface area (backbone atoms only — not comparable to full-atom values): 5419 Å² total; per-residue (Å²): 133,91,80,82,60,69,41,82,73,49,73,44,80,36,89,89,41,91,64,30,25,35,39,33,32,28,37,70,96,57,87,56,70,49,76,43,82,41,46,52,68,58,50,49,59,52,47,39,58,77,70,65,59,81,68,98,60,80,49,75,69,52,48,52,50,54,53,30,53,76,71,75,50,74,89,87,78,85,85,90,88,80,87,132

Foldseek 3Di:
DDDFDKDFPDKADDPVDPQKIWTWIDGDVDDDIDTDIDGNVVVVVVVCVVVVPDDPDDDPVSVVVVVCVVVVHDDPDDDDDDDD

Nearest PDB structures (foldseek):
  1vjl-assembly1_A  TM=9.273E-01  e=1.737E-03  Thermotoga maritima
  1sj5-assembly1_A  TM=9.396E-01  e=3.546E-03  Thermotoga maritima
  3ulb-assembly1_A  TM=5.640E-01  e=5.600E-01  Saccharomyces cerevisiae S288C
  2rea-assembly1_A  TM=4.265E-01  e=4.609E-01  Homo sapiens
  3gyo-assembly1_A  TM=4.142E-01  e=3.677E+00  Saccharomyces cerevisiae